Protein AF-A0A0A9WYU2-F1 (afdb_monomer_lite)

Foldseek 3Di:
DQLVVVVVVQVVDPDDDPVPRDDDPQLVQLVVLVVVCVVCVVVVHHDDVCVRQWDQDPVGTDGNRGPDDPDPPCVVLDDAFQDQAACPPPGPCVVSVHAHDLNHDHCNLPHHPRHDDPVVPPDPPDPDPPDDDPPDPPDDDDDDDDDDDDDDDDDDDDDDDDDDDDDDDDDDDD

pLDDT: mean 75.49, std 21.66, range [35.94, 98.38]

Radius of gyration: 30.25 Å; chains: 1; bounding box: 88×59×52 Å

Organism: Lygus hesperus (NCBI:txid30085)

Secondary structure (DSSP, 8-state):
-HHHHHHHHHHTSSS--GGGSPPPHHHHHHHHHHHHHHHHHHTT----TTTTTEEEETTEEEE---SS-SS-HHHHT------SS---TT-HHHHTT----TTSTTTTTTSSTTPPPGGGS-SS-S-----S------------------------------------------

Structure (mmCIF, N/CA/C/O backbone):
data_AF-A0A0A9WYU2-F1
#
_entry.id   AF-A0A0A9WYU2-F1
#
loop_
_atom_site.group_PDB
_atom_site.id
_atom_site.type_symbol
_atom_site.label_atom_id
_atom_site.label_alt_id
_atom_site.label_comp_id
_atom_site.label_asym_id
_atom_site.label_entity_id
_atom_site.label_seq_id
_atom_site.pdbx_PDB_ins_code
_atom_site.Cartn_x
_atom_site.Cartn_y
_atom_site.Cartn_z
_atom_site.occupancy
_atom_site.B_iso_or_equiv
_atom_site.auth_seq_id
_atom_site.auth_comp_id
_atom_site.auth_asym_id
_atom_site.auth_atom_id
_atom_site.pdbx_PDB_model_num
ATOM 1 N N . GLU A 1 1 ? 6.113 -8.757 12.799 1.00 69.00 1 GLU A N 1
ATOM 2 C CA . GLU A 1 1 ? 6.826 -8.368 14.03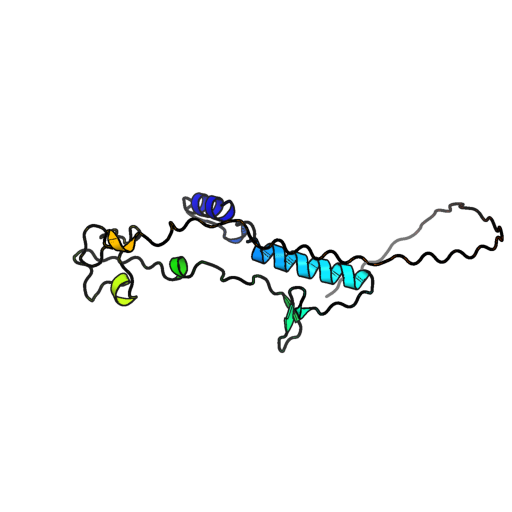4 1.00 69.00 1 GLU A CA 1
ATOM 3 C C . GLU A 1 1 ? 7.190 -6.870 14.142 1.00 69.00 1 GLU A C 1
ATOM 5 O O . GLU A 1 1 ? 6.330 -6.112 14.580 1.00 69.00 1 GLU A O 1
ATOM 10 N N . LEU A 1 2 ? 8.372 -6.373 13.728 1.00 85.50 2 LEU A N 1
ATOM 11 C CA . LEU A 1 2 ? 8.856 -5.016 14.106 1.00 85.50 2 LEU A CA 1
ATOM 12 C C . LEU A 1 2 ? 7.921 -3.841 13.744 1.00 85.50 2 LEU A C 1
ATOM 14 O O . LEU A 1 2 ? 7.616 -3.010 14.600 1.00 85.50 2 LEU A O 1
ATOM 18 N N . ARG A 1 3 ? 7.441 -3.771 12.493 1.00 86.88 3 ARG A N 1
ATOM 19 C CA . ARG A 1 3 ? 6.554 -2.682 12.031 1.00 86.88 3 ARG A CA 1
ATOM 20 C C . ARG A 1 3 ? 5.263 -2.608 12.854 1.00 86.88 3 ARG A C 1
ATOM 22 O O . ARG A 1 3 ? 4.836 -1.516 13.210 1.00 86.88 3 ARG A O 1
ATOM 29 N N . PHE A 1 4 ? 4.677 -3.761 13.189 1.00 84.25 4 PHE A N 1
ATOM 30 C CA . PHE A 1 4 ? 3.472 -3.839 14.018 1.00 84.25 4 PHE A CA 1
ATOM 31 C C . PHE A 1 4 ? 3.749 -3.402 15.460 1.00 84.25 4 PHE A C 1
ATOM 33 O O . PHE A 1 4 ? 2.992 -2.610 16.005 1.00 84.25 4 PHE A O 1
ATOM 40 N N . SER A 1 5 ? 4.872 -3.826 16.047 1.00 85.38 5 SER A N 1
ATOM 41 C CA . SER A 1 5 ? 5.289 -3.366 17.380 1.00 85.38 5 SER A CA 1
ATOM 42 C C . SER A 1 5 ? 5.487 -1.845 17.440 1.00 85.38 5 SER A C 1
ATOM 44 O O . SER A 1 5 ? 5.112 -1.206 18.421 1.00 85.38 5 SER A O 1
ATOM 46 N N . ILE A 1 6 ? 6.096 -1.235 16.418 1.00 86.69 6 ILE A N 1
ATOM 47 C CA . ILE A 1 6 ? 6.246 0.229 16.370 1.00 86.69 6 ILE A CA 1
ATOM 48 C C . ILE A 1 6 ? 4.869 0.882 16.253 1.00 86.69 6 ILE A C 1
ATOM 50 O O . ILE A 1 6 ? 4.568 1.794 17.018 1.00 86.69 6 ILE A O 1
ATOM 54 N N . PHE A 1 7 ? 4.016 0.362 15.369 1.00 84.44 7 PHE A N 1
ATOM 55 C CA . PHE A 1 7 ? 2.652 0.847 15.197 1.00 84.44 7 PHE A CA 1
ATOM 56 C C . PHE A 1 7 ? 1.854 0.828 16.511 1.00 84.44 7 PHE A C 1
ATOM 58 O O . PHE A 1 7 ? 1.341 1.867 16.928 1.00 84.44 7 PHE A O 1
ATOM 65 N N . THR A 1 8 ? 1.810 -0.298 17.228 1.00 83.38 8 THR A N 1
ATOM 66 C CA . THR A 1 8 ? 1.072 -0.404 18.500 1.00 83.38 8 THR A CA 1
ATOM 67 C C . THR A 1 8 ? 1.617 0.534 19.574 1.00 83.38 8 THR A C 1
ATOM 69 O O . THR A 1 8 ? 0.836 1.181 20.270 1.00 83.38 8 THR A O 1
ATOM 72 N N . LYS A 1 9 ? 2.943 0.695 19.668 1.00 83.94 9 LYS A N 1
ATOM 73 C CA . LYS A 1 9 ? 3.570 1.674 20.575 1.00 83.94 9 LYS A CA 1
ATOM 74 C C . LYS A 1 9 ? 3.257 3.120 20.195 1.00 83.94 9 LYS A C 1
ATOM 76 O O . LYS A 1 9 ? 3.243 3.983 21.067 1.00 83.94 9 LYS A O 1
ATOM 81 N N . THR A 1 10 ? 3.040 3.412 18.914 1.00 80.94 10 THR A N 1
ATOM 82 C CA . THR A 1 10 ? 2.667 4.763 18.472 1.00 80.94 10 THR A CA 1
ATOM 83 C C . THR A 1 10 ? 1.186 5.075 18.669 1.00 80.94 10 THR A C 1
ATOM 85 O O . THR A 1 10 ? 0.859 6.239 18.863 1.00 80.94 10 THR A O 1
ATOM 88 N N . LEU A 1 11 ? 0.301 4.070 18.706 1.00 74.50 11 LEU A N 1
ATOM 89 C CA . LEU A 1 11 ? -1.142 4.266 18.918 1.00 74.50 11 LEU A CA 1
ATOM 90 C C . LEU A 1 11 ? -1.505 4.834 20.297 1.00 74.50 11 LEU A C 1
ATOM 92 O O . LEU A 1 11 ? -2.588 5.388 20.461 1.00 74.50 11 LEU A O 1
ATOM 96 N N . THR A 1 12 ? -0.626 4.713 21.292 1.00 75.38 12 THR A N 1
ATOM 97 C CA . THR A 1 12 ? -0.838 5.316 22.618 1.00 75.38 12 THR A CA 1
ATOM 98 C C . THR A 1 12 ? -0.563 6.822 22.635 1.00 75.38 12 THR A C 1
ATOM 100 O O . THR A 1 12 ? -0.841 7.485 23.634 1.00 75.38 12 THR A O 1
ATOM 103 N N . LYS A 1 13 ? -0.024 7.379 21.542 1.00 77.50 13 LYS A N 1
ATOM 104 C CA . LYS A 1 13 ? 0.291 8.803 21.401 1.00 77.50 13 LYS A CA 1
ATOM 105 C C . LYS A 1 13 ? -0.876 9.546 20.748 1.00 77.50 13 LYS A C 1
ATOM 107 O O . LYS A 1 13 ? -1.526 9.037 19.843 1.00 77.50 13 LYS A O 1
ATOM 112 N N . THR A 1 14 ? -1.104 10.786 21.178 1.00 74.12 14 THR A N 1
ATOM 113 C CA . THR A 1 14 ? -2.164 11.667 20.648 1.00 74.12 14 THR A CA 1
ATOM 114 C C . THR A 1 14 ? -1.925 12.101 19.201 1.00 74.12 14 THR A C 1
ATOM 116 O O . THR A 1 14 ? -2.875 12.439 18.500 1.00 74.12 14 THR A O 1
ATOM 119 N N . ALA A 1 15 ? -0.673 12.053 18.743 1.00 76.75 15 ALA A N 1
ATOM 120 C CA . ALA A 1 15 ? -0.279 12.220 17.354 1.00 76.75 15 ALA A CA 1
ATOM 121 C C . ALA A 1 15 ? 0.733 11.126 16.992 1.00 76.75 15 ALA A C 1
ATOM 123 O O . ALA A 1 15 ? 1.716 10.920 17.711 1.00 76.75 15 ALA A O 1
ATOM 124 N N . PHE A 1 16 ? 0.496 10.428 15.882 1.00 78.44 16 PHE A N 1
ATOM 125 C CA . PHE A 1 16 ? 1.450 9.480 15.318 1.00 78.44 16 PHE A CA 1
ATOM 126 C C . PHE A 1 16 ? 1.705 9.814 13.852 1.00 78.44 16 PHE A C 1
ATOM 128 O O . PHE A 1 16 ? 0.782 10.113 13.097 1.00 78.44 16 PHE A O 1
ATOM 135 N N . ASP A 1 17 ? 2.976 9.767 13.467 1.00 82.69 17 ASP A N 1
ATOM 136 C CA . ASP A 1 17 ? 3.411 9.948 12.091 1.00 82.69 17 ASP A CA 1
ATOM 137 C C . ASP A 1 17 ? 3.574 8.577 11.429 1.00 82.69 17 ASP A C 1
ATOM 139 O O . ASP A 1 17 ? 4.359 7.736 11.875 1.00 82.69 17 ASP A O 1
ATOM 143 N N . LEU A 1 18 ? 2.818 8.346 10.357 1.00 81.25 18 LEU A N 1
ATOM 144 C CA . LEU A 1 18 ? 2.888 7.115 9.574 1.00 81.25 18 LEU A CA 1
ATOM 145 C C . LEU A 1 18 ? 4.214 6.968 8.820 1.00 81.25 18 LEU A C 1
ATOM 147 O O . LEU A 1 18 ? 4.598 5.839 8.502 1.00 81.25 18 LEU A O 1
ATOM 151 N N . THR A 1 19 ? 4.919 8.069 8.543 1.00 84.62 19 THR A N 1
ATOM 152 C CA . THR A 1 19 ? 6.206 8.042 7.834 1.00 84.62 19 THR A CA 1
ATOM 153 C C . THR A 1 19 ? 7.328 7.450 8.688 1.00 84.62 19 THR A C 1
ATOM 155 O O . THR A 1 19 ? 8.278 6.890 8.148 1.00 84.62 19 THR A O 1
ATOM 158 N N . ALA A 1 20 ? 7.175 7.464 10.016 1.00 85.94 20 ALA A N 1
ATOM 159 C CA . ALA A 1 20 ? 8.115 6.856 10.955 1.00 85.94 20 ALA A CA 1
ATOM 160 C C . ALA A 1 20 ? 8.041 5.316 10.990 1.00 85.94 20 ALA A C 1
ATOM 162 O O . ALA A 1 20 ? 8.853 4.668 11.656 1.00 85.94 20 ALA A O 1
ATOM 163 N N . LEU A 1 21 ? 7.066 4.702 10.307 1.00 87.44 21 LEU A N 1
ATOM 164 C CA . LEU A 1 21 ? 6.972 3.248 10.229 1.00 87.44 21 LEU A CA 1
ATOM 165 C C . LEU A 1 21 ? 8.040 2.696 9.273 1.00 87.44 21 LEU A C 1
ATOM 167 O O . LEU A 1 21 ? 8.095 3.120 8.117 1.00 87.44 21 LEU A O 1
ATOM 171 N N . PRO A 1 22 ? 8.822 1.679 9.684 1.00 89.88 22 PRO A N 1
ATOM 172 C CA . PRO A 1 22 ? 9.821 1.080 8.804 1.00 89.88 22 PRO A CA 1
ATOM 173 C C . PRO A 1 22 ? 9.137 0.460 7.583 1.00 89.88 22 PRO A C 1
ATOM 175 O O . PRO A 1 22 ? 8.043 -0.093 7.744 1.00 89.88 22 PRO A O 1
ATOM 178 N N . PRO A 1 23 ? 9.739 0.500 6.381 1.00 90.19 23 PRO A N 1
ATOM 179 C CA . PRO A 1 23 ? 9.130 -0.047 5.172 1.00 90.19 23 PRO A CA 1
ATOM 180 C C . PRO A 1 23 ? 8.753 -1.521 5.352 1.00 90.19 23 PRO A C 1
ATOM 182 O O . PRO A 1 23 ? 9.374 -2.267 6.112 1.00 90.19 23 PRO A O 1
ATOM 185 N N . THR A 1 24 ? 7.703 -1.957 4.658 1.00 90.44 24 THR A N 1
ATOM 186 C CA . THR A 1 24 ? 7.368 -3.382 4.616 1.00 90.44 24 THR A CA 1
ATOM 187 C C . THR A 1 24 ? 8.447 -4.143 3.845 1.00 90.44 24 THR A C 1
ATOM 189 O O . THR A 1 24 ? 9.111 -3.582 2.975 1.00 90.44 24 THR A O 1
ATOM 192 N N . SER A 1 25 ? 8.594 -5.443 4.117 1.00 91.56 25 SER A N 1
ATOM 193 C CA . SER A 1 25 ? 9.528 -6.303 3.373 1.00 91.56 25 SER A CA 1
ATOM 194 C C . SER A 1 25 ? 9.285 -6.239 1.856 1.00 91.56 25 SER A C 1
ATOM 196 O O . SER A 1 25 ? 10.230 -6.147 1.077 1.00 91.56 25 SER A O 1
ATOM 198 N N . THR A 1 26 ? 8.021 -6.176 1.421 1.00 93.75 26 THR A N 1
ATOM 199 C CA . THR A 1 26 ? 7.673 -6.039 -0.001 1.00 93.75 26 THR A CA 1
ATOM 200 C C . THR A 1 26 ? 8.066 -4.687 -0.583 1.00 93.75 26 THR A C 1
ATOM 202 O O . THR A 1 26 ? 8.551 -4.641 -1.711 1.00 93.75 26 THR A O 1
ATOM 205 N N . ALA A 1 27 ? 7.900 -3.595 0.168 1.00 94.12 27 ALA A N 1
ATOM 206 C CA . ALA A 1 27 ? 8.335 -2.273 -0.273 1.00 94.12 27 ALA A CA 1
ATOM 207 C C . ALA A 1 27 ? 9.865 -2.186 -0.374 1.00 94.12 27 ALA A C 1
ATOM 209 O O . ALA A 1 27 ? 10.390 -1.673 -1.361 1.00 94.12 27 ALA A O 1
ATOM 210 N N . ALA A 1 28 ? 10.579 -2.754 0.603 1.00 94.88 28 ALA A N 1
ATOM 211 C CA . ALA A 1 28 ? 12.036 -2.854 0.575 1.00 94.88 28 ALA A CA 1
ATOM 212 C C . ALA A 1 28 ? 12.524 -3.678 -0.629 1.00 94.88 28 ALA A C 1
ATOM 214 O O . ALA A 1 28 ? 13.389 -3.218 -1.368 1.00 94.88 28 ALA A O 1
ATOM 215 N N . LYS A 1 29 ? 11.905 -4.836 -0.905 1.00 96.19 29 LYS A N 1
ATOM 216 C CA . LYS A 1 29 ? 12.225 -5.670 -2.080 1.00 96.19 29 LYS A CA 1
ATOM 217 C C . LYS A 1 29 ? 12.083 -4.895 -3.392 1.00 96.19 29 LYS A C 1
ATOM 219 O O . LYS A 1 29 ? 12.982 -4.921 -4.224 1.00 96.19 29 LYS A O 1
ATOM 224 N N . GLN A 1 30 ? 10.983 -4.162 -3.558 1.00 97.88 30 GLN A N 1
ATOM 225 C CA . GLN A 1 30 ? 10.769 -3.341 -4.751 1.00 97.88 30 GLN A CA 1
ATOM 226 C C . GLN A 1 30 ? 11.777 -2.191 -4.869 1.00 97.88 30 GLN A C 1
ATOM 228 O O . GLN A 1 30 ? 12.214 -1.862 -5.970 1.00 97.88 30 GLN A O 1
ATOM 233 N N . HIS A 1 31 ? 12.168 -1.583 -3.746 1.00 97.44 31 HIS A N 1
ATOM 234 C CA . HIS A 1 31 ? 13.238 -0.589 -3.735 1.00 97.44 31 HIS A CA 1
ATOM 235 C C . HIS A 1 31 ? 14.568 -1.194 -4.200 1.00 97.44 31 HIS A C 1
ATOM 237 O O . HIS A 1 31 ? 15.198 -0.628 -5.091 1.00 97.44 31 HIS A O 1
ATOM 243 N N . PHE A 1 32 ? 14.950 -2.364 -3.682 1.00 98.19 32 PHE A N 1
ATOM 244 C CA . PHE A 1 32 ? 16.176 -3.045 -4.097 1.00 98.19 32 PHE A CA 1
ATOM 245 C C . PHE A 1 32 ? 16.177 -3.424 -5.576 1.00 98.19 32 PHE A C 1
ATOM 247 O O . PHE A 1 32 ? 17.197 -3.244 -6.230 1.00 98.19 32 PHE A O 1
ATOM 254 N N . PHE A 1 33 ? 15.043 -3.856 -6.135 1.00 98.19 33 PHE A N 1
ATOM 255 C CA . PHE A 1 33 ? 14.942 -4.106 -7.574 1.00 98.19 33 PHE A CA 1
ATOM 256 C C . PHE A 1 33 ? 15.241 -2.866 -8.414 1.00 98.19 33 PHE A C 1
ATOM 258 O O . PHE A 1 33 ? 16.022 -2.951 -9.358 1.00 98.19 33 PHE A O 1
ATOM 265 N N . ARG A 1 34 ? 14.695 -1.705 -8.040 1.00 97.75 34 ARG A N 1
ATOM 266 C CA . ARG A 1 34 ? 14.974 -0.460 -8.768 1.00 97.75 34 ARG A CA 1
ATOM 267 C C . ARG A 1 34 ? 16.418 0.001 -8.608 1.00 97.75 34 ARG A C 1
ATOM 269 O O . ARG A 1 34 ? 17.002 0.483 -9.571 1.00 97.75 34 ARG A O 1
ATOM 276 N N . VAL A 1 35 ? 16.994 -0.147 -7.413 1.00 98.06 35 VAL A N 1
ATOM 277 C CA . VAL A 1 35 ? 18.413 0.165 -7.176 1.00 98.06 35 VAL A CA 1
ATOM 278 C C . VAL A 1 35 ? 19.297 -0.743 -8.027 1.00 98.06 35 VAL A C 1
ATOM 280 O O . VAL A 1 35 ? 20.191 -0.251 -8.705 1.00 98.06 35 VAL A O 1
ATOM 283 N N . TYR A 1 36 ? 19.014 -2.045 -8.054 1.00 98.12 36 TYR A N 1
ATOM 284 C CA . TYR A 1 36 ? 19.757 -2.998 -8.872 1.00 98.12 36 TYR A CA 1
ATOM 285 C C . TYR A 1 36 ? 19.645 -2.674 -10.365 1.00 98.12 36 TYR A C 1
ATOM 287 O O . TYR A 1 36 ? 20.666 -2.583 -11.037 1.00 98.12 36 TYR A O 1
ATOM 295 N N . HIS A 1 37 ? 18.435 -2.409 -10.866 1.00 97.62 37 HIS A N 1
ATOM 296 C CA . HIS A 1 37 ? 18.208 -1.971 -12.249 1.00 97.62 37 HIS A CA 1
ATOM 297 C C . HIS A 1 37 ? 19.041 -0.740 -12.612 1.00 97.62 37 HIS A C 1
ATOM 299 O O . HIS A 1 37 ? 19.717 -0.732 -13.638 1.00 97.62 37 HIS A O 1
ATOM 305 N N . GLN A 1 38 ? 19.057 0.263 -11.731 1.00 97.81 38 GLN A N 1
ATOM 306 C CA . GLN A 1 38 ? 19.832 1.485 -11.926 1.00 97.81 38 GLN A CA 1
ATOM 307 C C . GLN A 1 38 ? 21.341 1.220 -11.966 1.00 97.81 38 GLN A C 1
ATOM 309 O O . GLN A 1 38 ? 22.042 1.791 -12.800 1.00 97.81 38 GLN A O 1
ATOM 314 N N . VAL A 1 39 ? 21.837 0.358 -11.077 1.00 98.38 39 VAL A N 1
ATOM 315 C CA . VAL A 1 39 ? 23.251 -0.029 -11.035 1.00 98.38 39 VAL A CA 1
ATOM 316 C C . VAL A 1 39 ? 23.636 -0.790 -12.304 1.00 98.38 39 VAL A C 1
ATOM 318 O O . VAL A 1 39 ? 24.657 -0.484 -12.907 1.00 98.38 39 VAL A O 1
ATOM 321 N N . GLN A 1 40 ? 22.808 -1.728 -12.761 1.00 98.19 40 GLN A N 1
ATOM 322 C CA . GLN A 1 40 ? 23.056 -2.497 -13.986 1.00 98.19 40 GLN A CA 1
ATOM 323 C C . GLN A 1 40 ? 23.086 -1.608 -15.233 1.00 98.19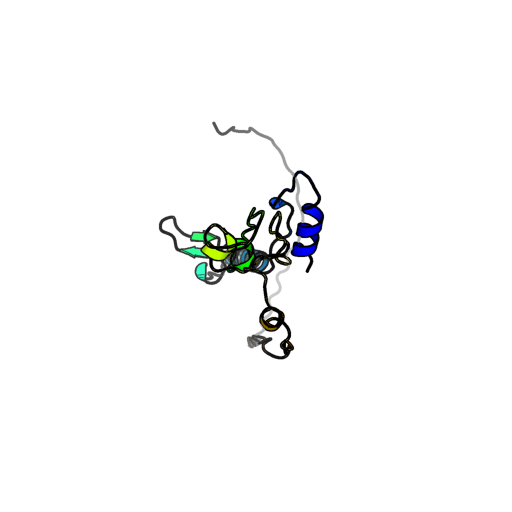 40 GLN A C 1
ATOM 325 O O . GLN A 1 40 ? 23.956 -1.783 -16.086 1.00 98.19 40 GLN A O 1
ATOM 330 N N . ALA A 1 41 ? 22.228 -0.586 -15.287 1.00 96.69 41 ALA A N 1
ATOM 331 C CA . ALA A 1 41 ? 22.273 0.418 -16.344 1.00 96.69 41 ALA A CA 1
ATOM 332 C C . ALA A 1 41 ? 23.608 1.189 -16.367 1.00 96.69 41 ALA A C 1
ATOM 334 O O . ALA A 1 41 ? 24.121 1.482 -17.444 1.00 96.69 41 ALA A O 1
ATOM 335 N N . TRP A 1 42 ? 24.215 1.475 -15.206 1.00 97.81 42 TRP A N 1
ATOM 336 C CA . TRP A 1 42 ? 25.549 2.096 -15.145 1.00 97.81 42 TRP A CA 1
ATOM 337 C C . TRP A 1 42 ? 26.665 1.179 -15.648 1.00 97.81 42 TRP A C 1
ATOM 339 O O . TRP A 1 42 ? 27.651 1.672 -16.188 1.00 97.81 42 TRP A O 1
ATOM 349 N N . TYR A 1 43 ? 26.496 -0.137 -15.529 1.00 97.69 43 TYR A N 1
ATOM 350 C CA . TYR A 1 43 ? 27.400 -1.129 -16.117 1.00 97.69 43 TYR A CA 1
ATOM 351 C C . TYR A 1 43 ? 27.139 -1.387 -17.611 1.00 97.69 43 TYR A C 1
ATOM 353 O O . TYR A 1 43 ? 27.820 -2.214 -18.211 1.00 97.69 43 TYR A O 1
ATOM 361 N N . GLY A 1 44 ? 26.164 -0.706 -18.223 1.00 97.06 44 GLY A N 1
ATOM 362 C CA . GLY A 1 44 ? 25.792 -0.913 -19.625 1.00 97.06 44 GLY A CA 1
ATOM 363 C C . GLY A 1 44 ? 24.971 -2.182 -19.874 1.00 97.06 44 GLY A C 1
ATOM 364 O O . GLY A 1 44 ? 24.767 -2.553 -21.027 1.00 97.06 44 GLY A O 1
ATOM 365 N N . SER A 1 45 ? 24.484 -2.844 -18.820 1.00 97.19 45 SER A N 1
ATOM 366 C CA . SER A 1 45 ? 23.583 -3.989 -18.944 1.00 97.19 45 SER A CA 1
ATOM 367 C C . SER A 1 45 ? 22.137 -3.510 -19.034 1.00 97.19 45 SER A C 1
ATOM 369 O O . SER A 1 45 ? 21.586 -2.959 -18.077 1.00 97.19 45 SER A O 1
ATOM 371 N N . GLU A 1 46 ? 21.494 -3.756 -20.173 1.00 95.06 46 GLU A N 1
ATOM 372 C CA . GLU A 1 46 ? 20.096 -3.394 -20.385 1.00 95.06 46 GLU A CA 1
ATOM 373 C C . GLU A 1 46 ? 19.167 -4.482 -19.832 1.00 95.06 46 GLU A C 1
ATOM 375 O O . GLU A 1 46 ? 19.056 -5.583 -20.367 1.00 95.06 46 GLU A O 1
ATOM 380 N N . LEU A 1 47 ? 18.504 -4.168 -18.720 1.00 96.75 47 LEU A N 1
ATOM 381 C CA . LEU A 1 47 ? 17.512 -5.033 -18.088 1.00 96.75 47 LEU A CA 1
ATOM 382 C C . LEU A 1 47 ? 16.103 -4.466 -18.283 1.00 96.75 47 LEU A C 1
ATOM 384 O O . LEU A 1 47 ? 15.908 -3.252 -18.188 1.00 96.75 47 LEU A O 1
ATOM 388 N N . ASP A 1 48 ? 15.105 -5.338 -18.475 1.00 96.75 48 ASP A N 1
ATOM 389 C CA . ASP A 1 48 ? 13.706 -4.913 -18.614 1.00 96.75 48 ASP A CA 1
ATOM 390 C C . ASP A 1 48 ? 13.211 -4.234 -17.323 1.00 96.75 48 ASP A C 1
ATOM 392 O O . ASP A 1 48 ? 13.066 -4.892 -16.292 1.00 96.75 48 ASP A O 1
ATOM 396 N N . PRO A 1 49 ? 12.888 -2.930 -17.331 1.00 96.31 49 PRO A N 1
ATOM 397 C CA . PRO A 1 49 ? 12.446 -2.235 -16.126 1.00 96.31 49 PRO A CA 1
ATOM 398 C C . PRO A 1 49 ? 11.200 -2.868 -15.479 1.00 96.31 49 PRO A C 1
ATOM 400 O O . PRO A 1 49 ? 11.020 -2.757 -14.264 1.00 96.31 49 PRO A O 1
ATOM 403 N N . ILE A 1 50 ? 10.349 -3.564 -16.241 1.00 97.12 50 ILE A N 1
ATOM 404 C CA . ILE A 1 50 ? 9.115 -4.166 -15.711 1.00 97.12 50 ILE A CA 1
ATOM 405 C C . ILE A 1 50 ? 9.389 -5.333 -14.767 1.00 97.12 50 ILE A C 1
ATOM 407 O O . ILE A 1 50 ? 8.685 -5.488 -13.765 1.00 97.12 50 ILE A O 1
ATOM 411 N N . THR A 1 51 ? 10.451 -6.099 -15.009 1.00 96.19 51 THR A N 1
ATOM 412 C CA . THR A 1 51 ? 10.878 -7.156 -14.083 1.00 96.19 51 THR A CA 1
ATOM 413 C C . THR A 1 51 ? 11.572 -6.590 -12.844 1.00 96.19 51 THR A C 1
ATOM 415 O O . THR A 1 51 ? 11.637 -7.262 -11.817 1.00 96.19 51 THR A O 1
ATOM 418 N N . TRP A 1 52 ? 12.037 -5.336 -12.899 1.00 97.31 52 TRP A N 1
ATOM 419 C CA . TRP A 1 52 ? 12.857 -4.712 -11.858 1.00 97.31 52 TRP A CA 1
ATOM 420 C C . TRP A 1 52 ? 12.186 -3.533 -11.140 1.00 97.31 52 TRP A C 1
ATOM 422 O O . TRP A 1 52 ? 12.805 -2.522 -10.810 1.00 97.31 52 TRP A O 1
ATOM 432 N N . GLY A 1 53 ? 10.903 -3.694 -10.823 1.00 96.94 53 GLY A N 1
ATOM 433 C CA . GLY A 1 53 ? 10.192 -2.808 -9.898 1.00 96.94 53 GLY A CA 1
ATOM 434 C C . GLY A 1 53 ? 9.668 -1.512 -10.511 1.00 96.94 53 GLY A C 1
ATOM 435 O O . GLY A 1 53 ? 9.367 -0.558 -9.779 1.00 96.94 53 GLY A O 1
ATOM 436 N N . TRP A 1 54 ? 9.504 -1.493 -11.832 1.00 97.81 54 TRP A N 1
ATOM 437 C CA . TRP A 1 54 ? 8.775 -0.465 -12.565 1.00 97.81 54 TRP A CA 1
ATOM 438 C C . TRP A 1 54 ? 7.495 -1.034 -13.182 1.00 97.81 54 TRP A C 1
ATOM 440 O O . TRP A 1 54 ? 7.373 -2.230 -13.426 1.00 97.81 54 TRP A O 1
ATOM 450 N N . ARG A 1 55 ? 6.514 -0.170 -13.447 1.00 96.94 55 ARG A N 1
ATOM 451 C CA . ARG A 1 55 ? 5.304 -0.509 -14.209 1.00 96.94 55 ARG A CA 1
ATOM 452 C C . ARG A 1 55 ? 5.110 0.463 -15.364 1.00 96.94 55 ARG A C 1
ATOM 454 O O . ARG A 1 55 ? 5.429 1.645 -15.235 1.00 96.94 55 ARG A O 1
ATOM 461 N N . ARG A 1 56 ? 4.532 -0.013 -16.469 1.00 96.62 56 ARG A N 1
ATOM 462 C CA . ARG A 1 56 ? 4.130 0.841 -17.598 1.00 96.62 56 ARG A CA 1
ATOM 463 C C . ARG A 1 56 ? 2.898 1.665 -17.236 1.00 96.62 56 ARG A C 1
ATOM 465 O O . ARG A 1 56 ? 1.954 1.165 -16.629 1.00 96.62 56 ARG A O 1
ATOM 472 N N . SER A 1 57 ? 2.914 2.924 -17.646 1.00 95.81 57 SER A N 1
ATOM 473 C CA . SER A 1 57 ? 1.784 3.847 -17.599 1.00 95.81 57 SER A CA 1
ATOM 474 C C . SER A 1 57 ? 1.788 4.722 -18.855 1.00 95.81 57 SER A C 1
ATOM 476 O O . SER A 1 57 ? 2.791 4.781 -19.565 1.00 95.81 57 SER A O 1
ATOM 478 N N . ALA A 1 58 ? 0.698 5.448 -19.109 1.00 96.06 58 ALA A N 1
ATOM 479 C CA . ALA A 1 58 ? 0.639 6.419 -20.206 1.00 96.06 58 ALA A CA 1
ATOM 480 C C . ALA A 1 58 ? 1.684 7.548 -20.077 1.00 96.06 58 ALA A C 1
ATOM 482 O O . ALA A 1 58 ? 2.033 8.181 -21.065 1.00 96.06 58 ALA A O 1
ATOM 483 N N . GLN A 1 59 ? 2.195 7.786 -18.866 1.00 94.75 59 GLN A N 1
ATOM 484 C CA . GLN A 1 59 ? 3.197 8.809 -18.549 1.00 94.75 59 GLN A CA 1
ATOM 485 C C . GLN A 1 59 ? 4.630 8.246 -18.557 1.00 94.75 59 GLN A C 1
ATOM 487 O O . GLN A 1 59 ? 5.561 8.929 -18.142 1.00 94.75 59 GLN A O 1
ATOM 492 N N . GLY A 1 60 ? 4.813 6.992 -18.989 1.00 94.75 60 GLY A N 1
ATOM 493 C CA . GLY A 1 60 ? 6.090 6.283 -18.952 1.00 94.75 60 GLY A CA 1
ATOM 494 C C . GLY A 1 60 ? 6.182 5.281 -17.800 1.00 94.75 60 GLY A C 1
ATOM 495 O O . GLY A 1 60 ? 5.180 4.687 -17.385 1.00 94.75 60 GLY A O 1
ATOM 496 N N . LEU A 1 61 ? 7.400 5.057 -17.304 1.00 95.69 61 LEU A N 1
ATOM 497 C CA . LEU A 1 61 ? 7.672 4.104 -16.229 1.00 95.69 61 LEU A CA 1
ATOM 498 C C . LEU A 1 61 ? 7.385 4.731 -14.864 1.00 95.69 61 LEU A C 1
ATOM 500 O O . LEU A 1 61 ? 7.963 5.753 -14.502 1.00 95.69 61 LEU A O 1
ATOM 504 N N . LEU A 1 62 ? 6.514 4.090 -14.086 1.00 97.31 62 LEU A N 1
ATOM 505 C CA . LEU A 1 62 ? 6.240 4.471 -12.703 1.00 97.31 62 LEU A CA 1
ATOM 506 C C . LEU A 1 62 ? 6.833 3.444 -11.739 1.00 97.31 62 LEU A C 1
ATOM 508 O O . LEU A 1 62 ? 6.740 2.241 -11.996 1.00 97.31 62 LEU A O 1
ATOM 512 N N . PRO A 1 63 ? 7.391 3.877 -10.600 1.00 97.00 63 PRO A N 1
ATOM 513 C CA . PRO A 1 63 ? 7.923 2.954 -9.615 1.00 97.00 63 PRO A CA 1
ATOM 514 C C . PRO A 1 63 ? 6.798 2.128 -8.981 1.00 97.00 63 PRO A C 1
ATOM 516 O O . PRO A 1 63 ? 5.739 2.641 -8.591 1.00 97.00 63 PRO A O 1
ATOM 519 N N . VAL A 1 64 ? 7.042 0.830 -8.833 1.00 96.81 64 VAL A N 1
ATOM 520 C CA . VAL A 1 64 ? 6.219 -0.061 -8.012 1.00 96.81 64 VAL A CA 1
ATOM 521 C C . VAL A 1 64 ? 6.686 0.087 -6.568 1.00 96.81 64 VAL A C 1
ATOM 523 O O . VAL A 1 64 ? 7.776 -0.330 -6.204 1.00 96.81 64 VAL A O 1
ATOM 526 N N . THR A 1 65 ? 5.899 0.735 -5.716 1.00 94.75 65 THR A N 1
ATOM 527 C CA . THR A 1 65 ? 6.313 1.019 -4.330 1.00 94.75 65 THR A CA 1
ATOM 528 C C . THR A 1 65 ? 6.063 -0.151 -3.381 1.00 94.75 65 THR A C 1
ATOM 530 O O . THR A 1 65 ? 6.802 -0.321 -2.419 1.00 94.75 65 THR A O 1
ATOM 533 N N . THR A 1 66 ? 5.052 -0.975 -3.653 1.00 94.25 66 THR A N 1
ATOM 534 C CA . THR A 1 66 ? 4.719 -2.208 -2.926 1.00 94.25 66 THR A CA 1
ATOM 535 C C . THR A 1 66 ? 3.889 -3.114 -3.837 1.00 94.25 66 THR A C 1
ATOM 537 O O . THR A 1 66 ? 3.208 -2.627 -4.735 1.00 94.25 66 THR A O 1
ATOM 540 N N . THR A 1 67 ? 3.944 -4.427 -3.612 1.00 94.06 67 THR A N 1
ATOM 541 C CA . THR A 1 67 ? 3.112 -5.431 -4.304 1.00 94.06 67 THR A CA 1
ATOM 542 C C . THR A 1 67 ? 1.944 -5.935 -3.461 1.00 94.06 67 THR A C 1
ATOM 544 O O . THR A 1 67 ? 1.079 -6.636 -3.970 1.00 94.06 67 THR A O 1
ATOM 547 N N . LYS A 1 68 ? 1.932 -5.604 -2.168 1.00 90.38 68 LYS A N 1
ATOM 548 C CA . LYS A 1 68 ? 0.846 -5.926 -1.240 1.00 90.38 68 LYS A CA 1
ATOM 549 C C . LYS A 1 68 ? 0.074 -4.667 -0.895 1.00 90.38 68 LYS A C 1
ATOM 551 O O . LYS A 1 68 ? 0.652 -3.574 -0.899 1.00 90.38 68 LYS A O 1
ATOM 556 N N . ASP A 1 69 ? -1.186 -4.863 -0.529 1.00 86.06 69 ASP A N 1
ATOM 557 C CA . ASP A 1 69 ? -2.047 -3.790 -0.057 1.00 86.06 69 ASP A CA 1
ATOM 558 C C . ASP A 1 69 ? -1.426 -3.055 1.144 1.00 86.06 69 ASP A C 1
ATOM 560 O O . ASP A 1 69 ? -0.740 -3.672 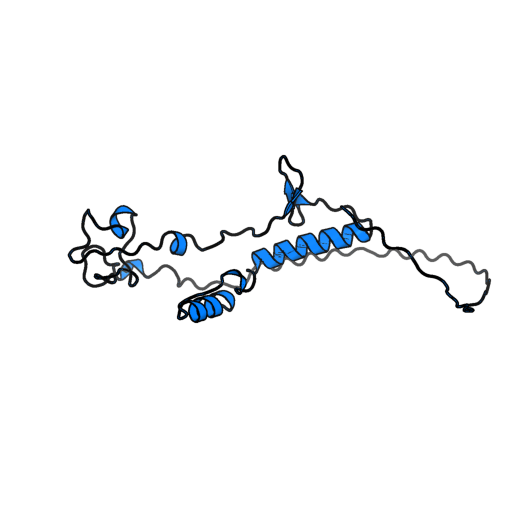1.969 1.00 86.06 69 ASP A O 1
ATOM 564 N N . PRO A 1 70 ? -1.660 -1.735 1.279 1.00 79.88 70 PRO A N 1
ATOM 565 C CA . PRO A 1 70 ? -1.098 -0.930 2.365 1.00 79.88 70 PRO A CA 1
ATOM 566 C C . PRO A 1 70 ? -1.454 -1.421 3.776 1.00 79.88 70 PRO A C 1
ATOM 568 O O . PRO A 1 70 ? -0.712 -1.156 4.725 1.00 79.88 70 PRO A O 1
ATOM 571 N N . ALA A 1 71 ? -2.580 -2.121 3.920 1.00 79.81 71 ALA A N 1
ATOM 572 C CA . ALA A 1 71 ? -3.039 -2.722 5.163 1.00 79.81 71 ALA A CA 1
ATOM 573 C C . ALA A 1 71 ? -3.801 -4.029 4.874 1.00 79.81 71 ALA A C 1
ATOM 575 O O . ALA A 1 71 ? -4.402 -4.147 3.805 1.00 79.81 71 ALA A O 1
ATOM 576 N N . PRO A 1 72 ? -3.820 -4.990 5.818 1.00 79.56 72 PRO A N 1
ATOM 577 C CA . PRO A 1 72 ? -4.653 -6.182 5.703 1.00 79.56 72 PRO A CA 1
ATOM 578 C C . PRO A 1 72 ? -6.130 -5.820 5.526 1.00 79.56 72 PRO A C 1
ATOM 580 O O . PRO A 1 72 ? -6.629 -4.865 6.136 1.00 79.56 72 PRO A O 1
ATOM 583 N N . SER A 1 73 ? -6.838 -6.601 4.713 1.00 74.88 73 SER A N 1
ATOM 584 C CA . SER A 1 73 ? -8.241 -6.347 4.373 1.00 74.88 73 SER A CA 1
ATOM 585 C C . SER A 1 73 ? -9.154 -6.337 5.607 1.00 74.88 73 SER A C 1
ATOM 587 O O . SER A 1 73 ? -10.186 -5.672 5.623 1.00 74.88 73 SER A O 1
ATOM 589 N N . GLU A 1 74 ? -8.768 -7.053 6.657 1.00 72.31 74 GLU A N 1
ATOM 590 C CA . GLU A 1 74 ? -9.454 -7.174 7.941 1.00 72.31 74 GLU A CA 1
ATOM 591 C C . GLU A 1 74 ? -9.382 -5.857 8.717 1.00 72.31 74 GLU A C 1
ATOM 593 O O . GLU A 1 74 ? -10.376 -5.418 9.291 1.00 72.31 74 GLU A O 1
ATOM 598 N N . VAL A 1 75 ? -8.221 -5.192 8.680 1.00 73.94 75 VAL A N 1
ATOM 599 C CA . VAL A 1 75 ? -8.002 -3.887 9.319 1.00 73.94 75 VAL A CA 1
ATOM 600 C C . VAL A 1 75 ? -8.751 -2.798 8.559 1.00 73.94 75 VAL A C 1
ATOM 602 O O . VAL A 1 75 ? -9.391 -1.953 9.178 1.00 73.94 75 VAL A O 1
ATOM 605 N N . LEU A 1 76 ? -8.740 -2.844 7.223 1.00 70.38 76 LEU A N 1
ATOM 606 C CA . LEU A 1 76 ? -9.515 -1.911 6.395 1.00 70.38 76 LEU A CA 1
ATOM 607 C C . LEU A 1 76 ? -11.028 -2.073 6.600 1.00 70.38 76 LEU A C 1
ATOM 609 O O . LEU A 1 76 ? -11.777 -1.102 6.500 1.00 70.38 76 LEU A O 1
ATOM 613 N N . ARG A 1 77 ? -11.475 -3.291 6.922 1.00 70.06 77 ARG A N 1
ATOM 614 C CA . ARG A 1 77 ? -12.869 -3.607 7.250 1.00 70.06 77 ARG A CA 1
ATOM 615 C C . ARG A 1 77 ? -13.203 -3.412 8.732 1.00 70.06 77 ARG A C 1
ATOM 617 O O . ARG A 1 77 ? -14.361 -3.583 9.099 1.00 70.06 77 ARG A O 1
ATOM 624 N N . ALA A 1 78 ? -12.253 -3.044 9.593 1.00 74.69 78 ALA A N 1
ATOM 625 C CA . ALA A 1 78 ? -12.495 -2.914 11.027 1.00 74.69 78 ALA A CA 1
ATOM 626 C C . ALA A 1 78 ? -13.460 -1.750 11.326 1.00 74.69 78 ALA A C 1
ATOM 628 O O . ALA A 1 78 ? -13.089 -0.578 11.338 1.00 74.69 78 ALA A O 1
ATOM 629 N N . ILE A 1 79 ? -14.726 -2.084 11.586 1.00 81.31 79 ILE A N 1
ATOM 630 C CA . ILE A 1 79 ? -15.796 -1.129 11.883 1.00 81.31 79 ILE A CA 1
ATOM 631 C C . ILE A 1 79 ? -16.208 -1.280 13.345 1.00 81.31 79 ILE A C 1
ATOM 633 O O . ILE A 1 79 ? -16.635 -2.350 13.777 1.00 81.31 79 ILE A O 1
ATOM 637 N N . ALA A 1 80 ? -16.158 -0.180 14.094 1.00 90.31 80 ALA A N 1
ATOM 638 C CA . ALA A 1 80 ? -16.693 -0.104 15.448 1.00 90.31 80 ALA A CA 1
ATOM 639 C C . ALA A 1 80 ? -18.124 0.451 15.431 1.00 90.31 80 ALA A C 1
ATOM 641 O O . ALA A 1 80 ? -18.376 1.558 14.945 1.00 90.31 80 ALA A O 1
ATOM 642 N N . CYS A 1 81 ? -19.082 -0.284 15.997 1.00 92.06 81 CYS A N 1
ATOM 643 C CA . CYS A 1 81 ? -20.409 0.273 16.246 1.00 92.06 81 CYS A CA 1
ATOM 644 C C . CYS A 1 81 ? -20.445 1.071 17.555 1.00 92.06 81 CYS A C 1
ATOM 646 O O . CYS A 1 81 ? -19.686 0.824 18.492 1.00 92.06 81 CYS A O 1
ATOM 648 N N . LYS A 1 82 ? -21.391 2.012 17.632 1.00 92.88 82 LYS A N 1
ATOM 649 C CA . LYS A 1 82 ? -21.710 2.785 18.845 1.00 92.88 82 LYS A CA 1
ATOM 650 C C . LYS A 1 82 ? -23.024 2.326 19.486 1.00 92.88 82 LYS A C 1
ATOM 652 O O . LYS A 1 82 ? -23.660 3.071 20.224 1.00 92.88 82 LYS A O 1
ATOM 657 N N . CYS A 1 83 ? -23.481 1.115 19.166 1.00 92.56 83 CYS A N 1
ATOM 658 C CA . CYS A 1 83 ? -24.766 0.599 19.626 1.00 92.56 83 CYS A CA 1
ATOM 659 C C . CYS A 1 83 ? -24.794 0.481 21.148 1.00 92.56 83 CYS A C 1
ATOM 661 O O . CYS A 1 83 ? -24.014 -0.276 21.709 1.00 92.56 83 CYS A O 1
ATOM 663 N N . VAL A 1 84 ? -25.714 1.192 21.798 1.00 89.06 84 VAL A N 1
ATOM 664 C CA . VAL A 1 84 ? -25.887 1.131 23.258 1.00 89.06 84 VAL A CA 1
ATOM 665 C C . VAL A 1 84 ? -26.561 -0.177 23.674 1.00 89.06 84 VAL A C 1
ATOM 667 O O . VAL A 1 84 ? -26.175 -0.775 24.669 1.00 89.06 84 VAL A O 1
ATOM 670 N N . GLN A 1 85 ? -27.533 -0.661 22.891 1.00 84.75 85 GLN A N 1
ATOM 671 C CA . GLN A 1 85 ? -28.227 -1.917 23.173 1.00 84.75 85 GLN A CA 1
ATOM 672 C C . GLN A 1 85 ? -28.472 -2.747 21.908 1.00 84.75 85 GLN A C 1
ATOM 674 O O . GLN A 1 85 ? -28.864 -2.242 20.853 1.00 84.75 85 GLN A O 1
ATOM 679 N N . GLY A 1 86 ? -28.254 -4.056 22.030 1.00 84.81 86 GLY A N 1
ATOM 680 C CA . GLY A 1 86 ? -28.837 -5.075 21.160 1.00 84.81 86 GLY A CA 1
ATOM 681 C C . GLY A 1 86 ? -28.246 -5.275 19.761 1.00 84.81 86 GLY A C 1
ATOM 682 O O . GLY A 1 86 ? -28.652 -6.245 19.139 1.00 84.81 86 GLY A O 1
ATOM 683 N N . CYS A 1 87 ? -27.328 -4.442 19.252 1.00 93.25 87 CYS A N 1
ATOM 684 C CA . CYS A 1 87 ? -26.661 -4.565 17.931 1.00 93.25 87 CYS A CA 1
ATOM 685 C C . CYS A 1 87 ? -27.496 -5.216 16.800 1.00 93.25 87 CYS A C 1
ATOM 687 O O . CYS A 1 87 ? -27.047 -6.152 16.145 1.00 93.25 87 CYS A O 1
ATOM 689 N N . ARG A 1 88 ? -28.726 -4.724 16.579 1.00 91.25 88 ARG A N 1
ATOM 690 C CA . ARG A 1 88 ? -29.668 -5.249 15.565 1.00 91.25 88 ARG A CA 1
ATOM 691 C C . ARG A 1 88 ? -29.509 -4.528 14.215 1.00 91.25 88 ARG A C 1
ATOM 693 O O . ARG A 1 88 ? -28.407 -4.136 13.848 1.00 91.25 88 ARG A O 1
ATOM 700 N N . GLY A 1 89 ? -30.601 -4.282 13.486 1.00 90.19 89 GLY A N 1
ATOM 701 C CA . GLY A 1 89 ? -30.584 -3.703 12.130 1.00 90.19 89 GLY A CA 1
ATOM 702 C C . GLY A 1 89 ? -29.942 -2.313 11.980 1.00 90.19 89 GLY A C 1
ATOM 703 O O . GLY A 1 89 ? -29.637 -1.901 10.867 1.00 90.19 89 GLY A O 1
ATOM 704 N N . LYS A 1 90 ? -29.695 -1.580 13.076 1.00 91.88 90 LYS A N 1
ATOM 705 C CA . LYS A 1 90 ? -28.977 -0.288 13.058 1.00 91.88 90 LYS A CA 1
ATOM 706 C C . LYS A 1 90 ? -27.470 -0.409 13.340 1.00 91.88 90 LYS A C 1
ATOM 708 O O . LYS A 1 90 ? -26.775 0.600 13.291 1.00 91.88 90 LYS A O 1
ATOM 713 N N . CYS A 1 91 ? -26.960 -1.602 13.643 1.00 93.81 91 CYS A N 1
ATOM 714 C CA . CYS A 1 91 ? -25.542 -1.818 13.920 1.00 93.81 91 CYS A CA 1
ATOM 715 C C . CYS A 1 91 ? -24.706 -1.700 12.643 1.00 93.81 91 CYS A C 1
ATOM 717 O O . CYS A 1 91 ? -24.962 -2.408 11.672 1.00 93.81 91 CYS A O 1
ATOM 719 N N . SER A 1 92 ? -23.697 -0.825 12.649 1.00 92.56 92 SER A N 1
ATOM 720 C CA . SER A 1 92 ? -22.778 -0.651 11.519 1.00 92.56 92 SER A CA 1
ATOM 721 C C . SER A 1 92 ? -21.956 -1.909 11.236 1.00 92.56 92 SER A C 1
ATOM 723 O O . SER A 1 92 ? -21.811 -2.257 10.072 1.00 92.56 92 SER A O 1
ATOM 725 N N . CYS A 1 93 ? -21.506 -2.634 12.270 1.00 92.19 93 CYS A N 1
ATOM 726 C CA . CYS A 1 93 ? -20.810 -3.915 12.099 1.00 92.19 93 CYS A CA 1
ATOM 727 C C . CYS A 1 93 ? -21.701 -4.907 11.344 1.00 92.19 93 CYS A C 1
ATOM 729 O O . CYS A 1 93 ? -21.319 -5.395 10.288 1.00 92.19 93 CYS A O 1
ATOM 731 N N . ARG A 1 94 ? -22.940 -5.115 11.818 1.00 92.31 94 ARG A N 1
ATOM 732 C CA . ARG A 1 94 ? -23.890 -6.035 11.176 1.00 92.31 94 ARG A CA 1
ATOM 733 C C . ARG A 1 94 ? -24.234 -5.619 9.747 1.00 92.31 94 ARG A C 1
ATOM 735 O O . ARG A 1 94 ? -24.287 -6.472 8.871 1.00 92.31 94 ARG A O 1
ATOM 742 N N . LYS A 1 95 ? -24.465 -4.325 9.500 1.00 92.69 95 LYS A N 1
ATOM 743 C CA . LYS A 1 95 ? -24.732 -3.809 8.145 1.00 92.69 95 LYS A CA 1
ATOM 744 C C . LYS A 1 95 ? -23.570 -4.057 7.185 1.00 92.69 95 LYS A C 1
ATOM 746 O O . LYS A 1 95 ? -23.810 -4.278 6.008 1.00 92.69 95 LYS A O 1
ATOM 751 N N . ALA A 1 96 ? -22.342 -4.029 7.694 1.00 89.69 96 ALA A N 1
ATOM 752 C CA . ALA A 1 96 ? -21.142 -4.362 6.940 1.00 89.69 96 ALA A CA 1
ATOM 753 C C . ALA A 1 96 ? -20.865 -5.877 6.863 1.00 89.69 96 ALA A C 1
ATOM 755 O O . ALA A 1 96 ? -19.832 -6.271 6.333 1.00 89.69 96 ALA A O 1
ATOM 756 N N . GLY A 1 97 ? -21.751 -6.726 7.400 1.00 89.19 97 GLY A N 1
ATOM 757 C CA . GLY A 1 97 ? -21.566 -8.178 7.425 1.00 89.19 97 GLY A CA 1
ATOM 758 C C . GLY A 1 97 ? -20.520 -8.668 8.432 1.00 89.19 97 GLY A C 1
ATOM 759 O O . GLY A 1 97 ? -20.026 -9.779 8.299 1.00 89.19 97 GLY A O 1
ATOM 760 N N . LEU A 1 98 ? -20.167 -7.858 9.434 1.00 89.69 98 LEU A N 1
ATOM 761 C CA . LEU A 1 98 ? -19.139 -8.164 10.431 1.00 89.69 98 LEU A CA 1
ATOM 762 C C . LEU A 1 98 ? -19.748 -8.409 11.815 1.00 89.69 98 LEU A C 1
ATOM 764 O O . LEU A 1 98 ? -20.720 -7.753 12.218 1.00 89.69 98 LEU A O 1
ATOM 768 N N . LYS A 1 99 ? -19.126 -9.304 12.589 1.00 92.00 99 LYS A N 1
ATOM 769 C CA . LYS A 1 99 ? -19.396 -9.432 14.026 1.00 92.00 99 LYS A CA 1
ATOM 770 C C . LYS A 1 99 ? -18.846 -8.224 14.783 1.00 92.00 99 LYS A C 1
ATOM 772 O O . LYS A 1 99 ? -17.899 -7.565 14.359 1.00 92.00 99 LYS A O 1
ATOM 777 N N . CYS A 1 100 ? -19.499 -7.880 15.887 1.00 91.56 100 CYS A N 1
ATOM 778 C CA . CYS A 1 100 ? -18.998 -6.849 16.783 1.00 91.56 100 CYS A CA 1
ATOM 779 C C . CYS A 1 100 ? -17.750 -7.374 17.486 1.00 91.56 100 CYS A C 1
ATOM 781 O O . CYS A 1 100 ? -17.794 -8.442 18.073 1.00 91.56 100 CYS A O 1
ATOM 783 N N . SER A 1 101 ? -16.675 -6.601 17.484 1.00 90.31 101 SER A N 1
ATOM 784 C CA . SER A 1 101 ? -15.435 -6.931 18.187 1.00 90.31 101 SER A CA 1
ATOM 785 C C . SER A 1 101 ? -15.194 -5.988 19.367 1.00 90.31 101 SER A C 1
ATOM 787 O O . SER A 1 101 ? -15.973 -5.059 19.625 1.00 90.31 101 SER A O 1
ATOM 789 N N . THR A 1 102 ? -14.092 -6.207 20.078 1.00 90.19 102 THR A N 1
ATOM 790 C CA . THR A 1 102 ? -13.668 -5.419 21.245 1.00 90.19 102 THR A CA 1
ATOM 791 C C . THR A 1 102 ? -13.484 -3.927 20.951 1.00 90.19 102 THR A C 1
ATOM 793 O O . THR A 1 102 ? -13.622 -3.114 21.860 1.00 90.19 102 THR A O 1
ATOM 796 N N . ILE A 1 103 ? -13.270 -3.541 19.685 1.00 89.12 103 ILE A N 1
ATOM 797 C CA . ILE A 1 103 ? -13.177 -2.131 19.267 1.00 89.12 103 ILE A CA 1
ATOM 798 C C . ILE A 1 103 ? -14.533 -1.403 19.246 1.00 89.12 103 ILE A C 1
ATOM 800 O O . ILE A 1 103 ? -14.571 -0.179 19.124 1.00 89.12 103 ILE A O 1
ATOM 804 N N . CYS A 1 104 ? -15.664 -2.115 19.344 1.00 90.44 104 CYS A N 1
ATOM 805 C CA . CYS A 1 104 ? -16.984 -1.486 19.410 1.00 90.44 104 CYS A CA 1
ATOM 806 C C . CYS A 1 104 ? -17.157 -0.713 20.722 1.00 90.44 104 CYS A C 1
ATOM 808 O O . CYS A 1 104 ? -16.945 -1.263 21.799 1.00 90.44 104 CYS A O 1
ATOM 810 N N . LEU A 1 105 ? -17.637 0.532 20.636 1.00 90.56 105 LEU A N 1
ATOM 811 C CA . LEU A 1 105 ? -17.584 1.499 21.738 1.00 90.56 105 LEU A CA 1
ATOM 812 C C . LEU A 1 105 ? -18.289 1.013 23.016 1.00 90.56 105 LEU A C 1
ATOM 814 O O . LEU A 1 105 ? -17.726 1.098 24.103 1.00 90.56 105 LEU A O 1
ATOM 818 N N . ASN A 1 106 ? -19.514 0.503 22.870 1.00 91.69 106 ASN A N 1
ATOM 819 C CA . ASN A 1 106 ? -20.384 0.162 24.000 1.00 91.69 106 ASN A CA 1
ATOM 820 C C . ASN A 1 106 ? -20.521 -1.353 24.192 1.00 91.69 106 ASN A C 1
ATOM 822 O O . ASN A 1 106 ? -20.350 -1.851 25.297 1.00 91.69 106 ASN A O 1
ATOM 826 N N . CYS A 1 107 ? -20.810 -2.109 23.126 1.00 91.31 107 CYS A N 1
ATOM 827 C CA . CYS A 1 107 ? -21.052 -3.548 23.253 1.00 91.31 107 CYS A CA 1
ATOM 828 C C . CYS A 1 107 ? -19.782 -4.398 23.381 1.00 91.31 107 CYS A C 1
ATOM 830 O O . CYS A 1 107 ? -19.880 -5.536 23.844 1.00 91.31 107 CYS A O 1
ATOM 832 N N . ARG A 1 108 ? -18.634 -3.886 22.903 1.00 90.31 108 ARG A N 1
ATOM 833 C CA . ARG A 1 108 ? -17.318 -4.554 22.875 1.00 90.31 108 ARG A CA 1
ATOM 834 C C . ARG A 1 108 ? -17.329 -5.998 22.357 1.00 90.31 108 ARG A C 1
ATOM 836 O O . ARG A 1 108 ? -16.479 -6.794 22.727 1.00 90.31 108 ARG A O 1
ATOM 843 N N . GLY A 1 109 ? -18.318 -6.349 21.536 1.00 89.12 109 GLY A N 1
ATOM 844 C CA . GLY A 1 109 ? -18.491 -7.713 21.043 1.00 89.12 109 GLY A CA 1
ATOM 845 C C . GLY A 1 109 ? -18.889 -8.749 22.096 1.00 89.12 109 GLY A C 1
ATOM 846 O O . GLY A 1 109 ? -18.937 -9.913 21.753 1.00 89.12 109 GLY A O 1
ATOM 847 N N . GLN A 1 110 ? -19.210 -8.371 23.337 1.00 86.56 110 GLN A N 1
ATOM 848 C CA . GLN A 1 110 ? -19.502 -9.338 24.408 1.00 86.56 110 GLN A CA 1
ATOM 849 C C . GLN A 1 110 ? -20.977 -9.340 24.829 1.00 86.56 110 GLN A C 1
ATOM 851 O O . GLN A 1 110 ? -21.579 -10.393 24.993 1.00 86.56 110 GLN A O 1
ATOM 856 N N . ALA A 1 111 ? -21.608 -8.168 24.950 1.00 81.56 111 ALA A N 1
ATOM 857 C CA . ALA A 1 111 ? -22.972 -8.038 25.480 1.00 81.56 111 ALA A CA 1
ATOM 858 C C . ALA A 1 111 ? -24.001 -7.648 24.400 1.00 81.56 111 ALA A C 1
ATOM 860 O O . ALA A 1 111 ? -24.855 -6.781 24.609 1.00 81.56 111 ALA A O 1
ATOM 861 N N . CYS A 1 112 ? -23.904 -8.215 23.193 1.00 91.50 112 CYS A N 1
ATOM 862 C CA . CYS A 1 112 ? -24.832 -7.873 22.114 1.00 91.50 112 CYS A CA 1
ATOM 863 C C . CYS A 1 112 ? -25.179 -9.046 21.205 1.00 91.50 112 CYS A C 1
ATOM 865 O O . CYS A 1 112 ? -24.407 -9.981 21.051 1.00 91.50 112 CYS A O 1
ATOM 867 N N . SER A 1 113 ? -26.314 -8.936 20.507 1.00 93.44 113 SER A N 1
ATOM 868 C CA . SER A 1 113 ? -26.793 -9.982 19.588 1.00 93.44 113 SER A CA 1
ATOM 869 C C . SER A 1 113 ? -25.916 -10.202 18.346 1.00 93.44 113 SER A C 1
ATOM 871 O O . SER A 1 113 ? -26.274 -10.990 17.480 1.00 93.44 113 SER A O 1
ATOM 873 N N . ASN A 1 114 ? -24.816 -9.461 18.208 1.00 93.25 114 ASN A N 1
ATOM 874 C CA . ASN A 1 114 ? -23.884 -9.542 17.087 1.00 93.25 114 ASN A CA 1
ATOM 875 C C . ASN A 1 114 ? -22.459 -9.897 17.549 1.00 93.25 114 ASN A C 1
ATOM 877 O O . ASN A 1 114 ? -21.506 -9.584 16.841 1.00 93.25 114 ASN A O 1
ATOM 881 N N . ALA A 1 115 ? -22.314 -10.463 18.750 1.00 91.56 115 ALA A N 1
ATOM 882 C CA . ALA A 1 115 ? -21.058 -11.001 19.266 1.00 91.56 115 ALA A CA 1
ATOM 883 C C . ALA A 1 115 ? -20.563 -12.199 18.418 1.00 91.56 115 ALA A C 1
ATOM 885 O O . ALA A 1 115 ? -21.400 -12.886 17.819 1.00 91.56 115 ALA A O 1
ATOM 886 N N . PRO A 1 116 ? -19.241 -12.438 18.329 1.00 87.75 116 PRO A N 1
ATOM 887 C CA . PRO A 1 116 ? -18.688 -13.668 17.768 1.00 87.75 116 PRO A CA 1
ATOM 888 C C . PRO A 1 116 ? -18.993 -14.857 18.692 1.00 87.75 116 PRO A C 1
ATOM 890 O O . PRO A 1 116 ? -19.144 -14.686 19.903 1.00 87.75 116 PRO A O 1
ATOM 893 N N . THR A 1 117 ? -19.125 -16.050 18.118 1.00 81.94 117 THR A N 1
ATOM 894 C CA . THR A 1 117 ? -19.298 -17.319 18.851 1.00 81.94 117 THR A CA 1
ATOM 895 C C . THR A 1 117 ? -17.968 -18.069 18.928 1.00 81.94 117 THR A C 1
ATOM 897 O O . THR A 1 117 ? -17.127 -17.882 18.056 1.00 81.94 117 THR A O 1
ATOM 900 N N . GLU A 1 118 ? -17.773 -18.931 19.934 1.00 69.81 118 GLU A N 1
ATOM 901 C CA . GLU A 1 118 ? -16.505 -19.657 20.182 1.00 69.81 118 GLU A CA 1
ATOM 902 C C . GLU A 1 118 ? -16.007 -20.474 18.968 1.00 69.81 118 GLU A C 1
ATOM 904 O O . GLU A 1 118 ? -14.811 -20.679 18.796 1.00 69.81 118 GLU A O 1
ATOM 909 N N . GLU A 1 119 ? -16.910 -20.869 18.070 1.00 63.50 119 GLU A N 1
ATOM 910 C CA . GLU A 1 119 ? -16.602 -21.585 16.824 1.00 63.50 119 GLU A CA 1
ATOM 911 C C . GLU A 1 119 ? -16.000 -20.692 15.716 1.00 63.50 119 GLU A C 1
ATOM 913 O O . GLU A 1 119 ? -15.415 -21.199 14.763 1.00 63.50 119 GLU A O 1
ATOM 918 N N . GLU A 1 120 ? -16.117 -19.362 15.821 1.00 60.72 120 GLU A N 1
ATOM 919 C CA . GLU A 1 120 ? -15.651 -18.400 14.807 1.00 60.72 120 GLU A CA 1
ATOM 920 C C . GLU A 1 120 ? -14.226 -17.865 15.075 1.00 60.72 120 GLU A C 1
ATOM 922 O O . GLU A 1 120 ? -13.685 -17.143 14.236 1.00 60.72 120 GLU A O 1
ATOM 927 N N . GLU A 1 121 ? -13.593 -18.206 16.208 1.00 57.28 121 GLU A N 1
ATOM 928 C CA . GLU A 1 121 ? -12.224 -17.756 16.540 1.00 57.28 121 GLU A CA 1
ATOM 929 C C . GLU A 1 121 ? -11.111 -18.664 15.973 1.00 57.28 121 GLU A C 1
ATOM 931 O O . GLU A 1 121 ? -9.934 -18.293 15.977 1.00 57.28 121 GLU A O 1
ATOM 936 N N . VAL A 1 122 ? -11.453 -19.836 15.428 1.00 51.50 122 VAL A N 1
ATOM 937 C CA . VAL A 1 122 ? -10.471 -20.831 14.965 1.00 51.50 122 VAL A CA 1
ATOM 938 C C . VAL A 1 122 ? -10.231 -20.696 13.460 1.00 51.50 122 VAL A C 1
ATOM 940 O O . VAL A 1 122 ? -10.774 -21.434 12.644 1.00 51.50 122 VAL A O 1
ATOM 943 N N . GLY A 1 123 ? -9.400 -19.725 13.084 1.00 50.88 123 GLY A N 1
ATOM 944 C CA . GLY A 1 123 ? -8.935 -19.546 1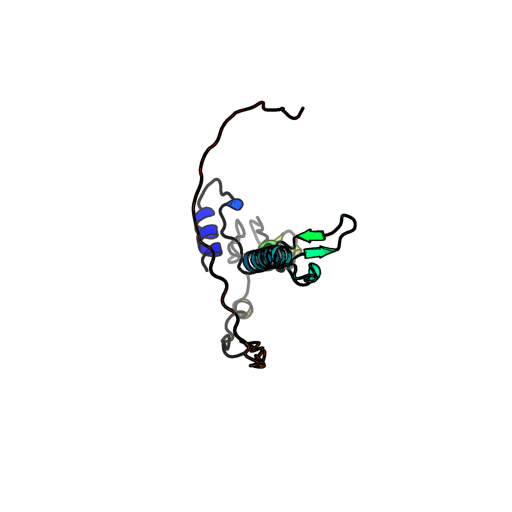1.702 1.00 50.88 123 GLY A CA 1
ATOM 945 C C . GLY A 1 123 ? -7.424 -19.371 11.546 1.00 50.88 123 GLY A C 1
ATOM 946 O O . GLY A 1 123 ? -6.958 -19.152 10.433 1.00 50.88 123 GLY A O 1
ATOM 947 N N . ILE A 1 124 ? -6.646 -19.432 12.634 1.00 53.75 124 ILE A N 1
ATOM 948 C CA . ILE A 1 124 ? -5.184 -19.253 12.603 1.00 53.75 124 ILE A CA 1
ATOM 949 C C . ILE A 1 124 ? -4.521 -20.209 13.608 1.00 53.75 124 ILE A C 1
ATOM 951 O O . ILE A 1 124 ? -3.917 -19.794 14.591 1.00 53.75 124 ILE A O 1
ATOM 955 N N . SER A 1 125 ? -4.654 -21.513 13.389 1.00 50.31 125 SER A N 1
ATOM 956 C CA . SER A 1 125 ? -3.801 -22.519 14.040 1.00 50.31 125 SER A CA 1
ATOM 957 C C . SER A 1 125 ? -3.661 -23.771 13.172 1.00 50.31 125 SER A C 1
ATOM 959 O O . SER A 1 125 ? -3.794 -24.899 13.634 1.00 50.31 125 SER A O 1
ATOM 961 N N . GLY A 1 126 ? -3.380 -23.575 11.884 1.00 45.97 126 GLY A N 1
ATOM 962 C CA . GLY A 1 126 ? -2.682 -24.599 11.111 1.00 45.97 126 GLY A CA 1
ATOM 963 C C . GLY A 1 126 ? -1.176 -24.410 11.316 1.00 45.97 126 GLY A C 1
ATOM 964 O O . GLY A 1 126 ? -0.723 -23.266 11.216 1.00 45.97 126 GLY A O 1
ATOM 965 N N . PRO A 1 127 ? -0.389 -25.456 11.627 1.00 43.94 127 PRO A N 1
ATOM 966 C CA . PRO A 1 127 ? 1.063 -25.339 11.600 1.00 43.94 127 PRO A CA 1
ATOM 967 C C . PRO A 1 127 ? 1.498 -24.893 10.199 1.00 43.94 127 PRO A C 1
ATOM 969 O O . PRO A 1 127 ? 1.151 -25.513 9.196 1.00 43.94 127 PRO A O 1
ATOM 972 N N . ILE A 1 128 ? 2.221 -23.775 10.134 1.00 49.31 128 ILE A N 1
ATOM 973 C CA . ILE A 1 128 ? 2.913 -23.338 8.925 1.00 49.31 128 ILE A CA 1
ATOM 974 C C . ILE A 1 128 ? 4.114 -24.274 8.803 1.00 49.31 128 ILE A C 1
ATOM 976 O O . ILE A 1 128 ? 5.084 -24.114 9.540 1.00 49.31 128 ILE A O 1
ATOM 980 N N . ASN A 1 129 ? 4.029 -25.274 7.926 1.00 42.12 129 ASN A N 1
ATOM 981 C CA . ASN A 1 129 ? 5.202 -26.042 7.522 1.00 42.12 129 ASN A CA 1
ATOM 982 C C . ASN A 1 129 ? 6.125 -25.070 6.775 1.00 42.12 129 ASN A C 1
ATOM 984 O O . ASN A 1 129 ? 5.842 -24.674 5.647 1.00 42.12 129 ASN A O 1
ATOM 988 N N . VAL A 1 130 ? 7.167 -24.604 7.458 1.00 45.59 130 VAL A N 1
ATOM 989 C CA . VAL A 1 130 ? 8.240 -23.765 6.911 1.00 45.59 130 VAL A CA 1
ATOM 990 C C . VAL A 1 130 ? 9.312 -24.661 6.309 1.00 45.59 130 VAL A C 1
ATOM 992 O O . VAL A 1 130 ? 10.469 -24.566 6.676 1.00 45.59 130 VAL A O 1
ATOM 995 N N . ASP A 1 131 ? 8.920 -25.535 5.394 1.00 46.72 131 ASP A N 1
ATOM 996 C CA . ASP A 1 131 ? 9.852 -26.377 4.654 1.00 46.72 131 ASP A CA 1
ATOM 997 C C . ASP A 1 131 ? 9.313 -26.526 3.229 1.00 46.72 131 ASP A C 1
ATOM 999 O O . ASP A 1 131 ? 8.684 -27.527 2.927 1.00 46.72 131 ASP A O 1
ATOM 1003 N N . ASP A 1 132 ? 9.445 -25.485 2.399 1.00 48.53 132 ASP A N 1
ATOM 1004 C CA . ASP A 1 132 ? 9.660 -25.626 0.951 1.00 48.53 132 ASP A CA 1
ATOM 1005 C C . ASP A 1 132 ? 9.891 -24.261 0.270 1.00 48.53 132 ASP A C 1
ATOM 1007 O O . ASP A 1 132 ? 9.283 -23.246 0.615 1.00 48.53 132 ASP A O 1
ATOM 1011 N N . GLU A 1 133 ? 10.779 -24.280 -0.726 1.00 50.09 133 GLU A N 1
ATOM 1012 C CA . GLU A 1 133 ? 11.066 -23.234 -1.721 1.00 50.09 133 GLU A CA 1
ATOM 1013 C C . GLU A 1 133 ? 12.007 -22.069 -1.331 1.00 50.09 133 GLU A C 1
ATOM 1015 O O . GLU A 1 133 ? 11.690 -20.879 -1.418 1.00 50.09 133 GLU A O 1
ATOM 1020 N N . VAL A 1 134 ? 13.262 -22.419 -1.024 1.00 44.06 134 VAL A N 1
ATOM 1021 C CA . VAL A 1 134 ? 14.412 -21.644 -1.525 1.00 44.06 134 VAL A CA 1
ATOM 1022 C C . VAL A 1 134 ? 14.932 -22.310 -2.800 1.00 44.06 134 VAL A C 1
ATOM 1024 O O . VAL A 1 134 ? 15.893 -23.067 -2.771 1.00 44.06 134 VAL A O 1
ATOM 1027 N N . GLU A 1 135 ? 14.294 -22.041 -3.938 1.00 48.12 135 GLU A N 1
ATOM 1028 C CA . GLU A 1 135 ? 14.900 -22.343 -5.240 1.00 48.12 135 GLU A CA 1
ATOM 1029 C C . GLU A 1 135 ? 16.090 -21.391 -5.438 1.00 48.12 135 GLU A C 1
ATOM 1031 O O . GLU A 1 135 ? 15.951 -20.205 -5.761 1.00 48.12 135 GLU A O 1
ATOM 1036 N N . ALA A 1 136 ? 17.279 -21.913 -5.141 1.00 49.78 136 ALA A N 1
ATOM 1037 C CA . ALA A 1 136 ? 18.552 -21.306 -5.468 1.00 49.78 136 ALA A CA 1
ATOM 1038 C C . ALA A 1 13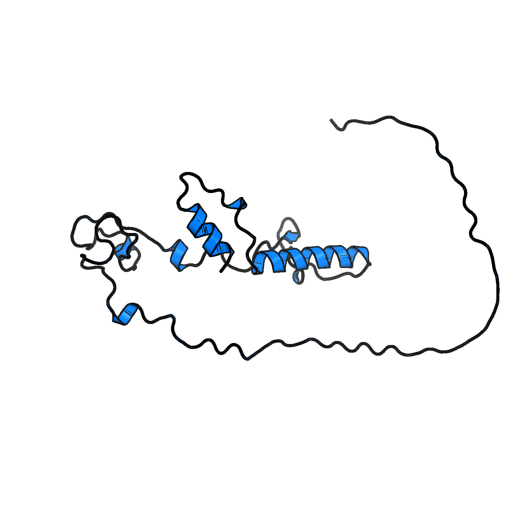6 ? 18.766 -21.432 -6.980 1.00 49.78 136 ALA A C 1
ATOM 1040 O O . ALA A 1 136 ? 18.981 -22.514 -7.512 1.00 49.78 136 ALA A O 1
ATOM 1041 N N . MET A 1 137 ? 18.713 -20.305 -7.679 1.00 55.12 137 MET A N 1
ATOM 1042 C CA . MET A 1 137 ? 19.165 -20.209 -9.065 1.00 55.12 137 MET A CA 1
ATOM 1043 C C . MET A 1 137 ? 20.700 -20.207 -9.075 1.00 55.12 137 MET A C 1
ATOM 1045 O O . MET A 1 137 ? 21.335 -19.152 -9.074 1.00 55.12 137 MET A O 1
ATOM 1049 N N . GLU A 1 138 ? 21.291 -21.401 -9.042 1.00 47.91 138 GLU A N 1
ATOM 1050 C CA . GLU A 1 138 ? 22.695 -21.626 -9.385 1.00 47.91 138 GLU A CA 1
ATOM 1051 C C . GLU A 1 138 ? 22.838 -21.548 -10.911 1.00 47.91 138 GLU A C 1
ATOM 1053 O O . GLU A 1 138 ? 22.540 -22.482 -11.650 1.00 47.91 138 GLU A O 1
ATOM 1058 N N . GLY A 1 139 ? 23.241 -20.376 -11.399 1.00 39.66 139 GLY A N 1
ATOM 1059 C CA . GLY A 1 139 ? 23.709 -20.204 -12.768 1.00 39.66 139 GLY A CA 1
ATOM 1060 C C . GLY A 1 139 ? 25.217 -20.407 -12.818 1.00 39.66 139 GLY A C 1
ATOM 1061 O O . GLY A 1 139 ? 25.970 -19.457 -12.613 1.00 39.66 139 GLY A O 1
ATOM 1062 N N . GLU A 1 140 ? 25.660 -21.630 -13.097 1.00 49.12 140 GLU A N 1
ATOM 1063 C CA . GLU A 1 140 ? 27.043 -21.903 -13.482 1.00 49.12 140 GLU A CA 1
ATOM 1064 C C . GLU A 1 140 ? 27.309 -21.250 -14.847 1.00 49.12 140 GLU A C 1
ATOM 1066 O O . GLU A 1 140 ? 26.817 -21.707 -15.879 1.00 49.12 140 GLU A O 1
ATOM 1071 N N . LYS A 1 141 ? 28.087 -20.162 -14.882 1.00 46.44 141 LYS A N 1
ATOM 1072 C CA . LYS A 1 141 ? 28.721 -19.719 -16.127 1.00 46.44 141 LYS A CA 1
ATOM 1073 C C . LYS A 1 141 ? 30.132 -20.289 -16.155 1.00 46.44 141 LYS A C 1
ATOM 1075 O O . LYS A 1 141 ? 31.000 -19.830 -15.417 1.00 46.44 141 LYS A O 1
ATOM 1080 N N . GLN A 1 142 ? 30.322 -21.296 -17.004 1.00 35.94 142 GLN A N 1
ATOM 1081 C CA . GLN A 1 142 ? 31.627 -21.838 -17.368 1.00 35.94 142 GLN A CA 1
ATOM 1082 C C . GLN A 1 142 ? 32.523 -20.697 -17.861 1.00 35.94 142 GLN A C 1
ATOM 1084 O O . GLN A 1 142 ? 32.152 -19.929 -18.752 1.00 35.94 142 GLN A O 1
ATOM 1089 N N . ILE A 1 143 ? 33.680 -20.567 -17.222 1.00 43.91 143 ILE A N 1
ATOM 1090 C CA . ILE A 1 143 ? 34.791 -19.750 -17.690 1.00 43.91 143 ILE A CA 1
ATOM 1091 C C . ILE A 1 143 ? 35.568 -20.676 -18.622 1.00 43.91 143 ILE A C 1
ATOM 1093 O O . ILE A 1 143 ? 36.190 -21.626 -18.156 1.00 43.91 143 ILE A O 1
ATOM 1097 N N . GLU A 1 144 ? 35.467 -20.456 -19.929 1.00 41.84 144 GLU A N 1
ATOM 1098 C CA . GLU A 1 144 ? 36.364 -21.104 -20.883 1.00 41.84 144 GLU A CA 1
ATOM 1099 C C . GLU A 1 144 ? 37.711 -20.377 -20.822 1.00 41.84 144 GLU A C 1
ATOM 1101 O O . GLU A 1 144 ? 37.810 -19.185 -21.120 1.00 41.84 144 GLU A O 1
ATOM 1106 N N . GLU A 1 145 ? 38.732 -21.097 -20.363 1.00 38.66 145 GLU A N 1
ATOM 1107 C CA . GLU A 1 145 ? 40.129 -20.685 -20.426 1.00 38.66 145 GLU A CA 1
ATOM 1108 C C . GLU A 1 145 ? 40.561 -20.615 -21.896 1.00 38.66 145 GLU A C 1
ATOM 1110 O O . GLU A 1 145 ? 40.545 -21.616 -22.611 1.00 38.66 145 GLU A O 1
ATOM 1115 N N . ALA A 1 146 ? 40.966 -19.429 -22.346 1.00 39.44 146 ALA A N 1
ATOM 1116 C CA . ALA A 1 146 ? 41.767 -19.269 -23.548 1.00 39.44 146 ALA A CA 1
ATOM 1117 C C . ALA A 1 146 ? 43.177 -18.861 -23.110 1.00 39.44 146 ALA A C 1
ATOM 1119 O O . ALA A 1 146 ? 43.455 -17.686 -22.878 1.00 39.44 146 ALA A O 1
ATOM 1120 N N . GLU A 1 147 ? 44.050 -19.855 -22.958 1.00 40.09 147 GLU A N 1
ATOM 1121 C CA . GLU A 1 147 ? 45.493 -19.648 -23.007 1.00 40.09 147 GLU A CA 1
ATOM 1122 C C . GLU A 1 147 ? 45.918 -19.594 -24.481 1.00 40.09 147 GLU A C 1
ATOM 1124 O O . GLU A 1 147 ? 45.954 -20.613 -25.169 1.00 40.09 147 GLU A O 1
ATOM 1129 N N . ASP A 1 148 ? 46.293 -18.412 -24.962 1.00 36.47 148 ASP A N 1
ATOM 1130 C CA . ASP A 1 148 ? 47.470 -18.304 -25.817 1.00 36.47 148 ASP A CA 1
ATOM 1131 C C . ASP A 1 148 ? 48.355 -17.177 -25.276 1.00 36.47 148 ASP A C 1
ATOM 1133 O O . ASP A 1 148 ? 47.889 -16.125 -24.836 1.00 36.47 148 ASP A O 1
ATOM 1137 N N . GLY A 1 149 ? 49.641 -17.486 -25.154 1.00 37.50 149 GLY A N 1
ATOM 1138 C CA . GLY A 1 149 ? 50.656 -16.553 -24.714 1.00 37.50 149 GLY A CA 1
ATOM 1139 C C . GLY A 1 149 ? 51.407 -16.007 -25.916 1.00 37.50 149 GLY A C 1
ATOM 1140 O O . GLY A 1 149 ? 51.838 -16.765 -26.782 1.00 37.50 149 GLY A O 1
ATOM 1141 N N . SER A 1 150 ? 51.679 -14.708 -25.901 1.00 36.03 150 SER A N 1
ATOM 1142 C CA . SER A 1 150 ? 52.897 -14.167 -26.494 1.00 36.03 150 SER A CA 1
ATOM 1143 C C . SER A 1 150 ? 53.285 -12.891 -25.765 1.00 36.03 150 SER A C 1
ATOM 1145 O O . SER A 1 150 ? 52.493 -11.962 -25.632 1.00 36.03 150 SER A O 1
ATOM 1147 N N . ALA A 1 151 ? 54.519 -12.888 -25.271 1.00 38.38 151 ALA A N 1
ATOM 1148 C CA . ALA A 1 151 ? 55.167 -11.767 -24.620 1.00 38.38 151 ALA A CA 1
ATOM 1149 C C . ALA A 1 151 ? 55.359 -10.596 -25.591 1.00 38.38 151 ALA A C 1
ATOM 1151 O O . ALA A 1 151 ? 55.760 -10.813 -26.729 1.00 38.38 151 ALA A O 1
ATOM 1152 N N . ASP A 1 152 ? 55.160 -9.374 -25.100 1.00 39.31 152 ASP A N 1
ATOM 1153 C CA . ASP A 1 152 ? 56.090 -8.281 -25.376 1.00 39.31 152 ASP A CA 1
ATOM 1154 C C . ASP A 1 152 ? 55.994 -7.229 -24.262 1.00 39.31 152 ASP A C 1
ATOM 1156 O O . ASP A 1 152 ? 54.938 -6.659 -23.978 1.00 39.31 152 ASP A O 1
ATOM 1160 N N . GLU A 1 153 ? 57.121 -7.038 -23.580 1.00 43.28 153 GLU A N 1
ATOM 1161 C CA . GLU A 1 153 ? 57.341 -6.019 -22.562 1.00 43.28 153 GLU A CA 1
ATOM 1162 C C . GLU A 1 153 ? 57.289 -4.629 -23.203 1.00 43.28 153 GLU A C 1
ATOM 1164 O O . GLU A 1 153 ? 58.067 -4.330 -24.108 1.00 43.28 153 GLU A O 1
ATOM 1169 N N . HIS A 1 154 ? 56.457 -3.732 -22.670 1.00 41.03 154 HIS A N 1
ATOM 1170 C CA . HIS A 1 154 ? 56.786 -2.308 -22.647 1.00 41.03 154 HIS A CA 1
ATOM 1171 C C . HIS A 1 154 ? 56.324 -1.682 -21.335 1.00 41.03 154 HIS A C 1
ATOM 1173 O O . HIS A 1 154 ? 55.141 -1.589 -21.013 1.00 41.03 154 HIS A O 1
ATOM 1179 N N . GLN A 1 155 ? 57.326 -1.283 -20.568 1.00 40.44 155 GLN A N 1
ATOM 1180 C CA . GLN A 1 155 ? 57.247 -0.560 -19.319 1.00 40.44 155 GLN A CA 1
ATOM 1181 C C . GLN A 1 155 ? 57.166 0.939 -19.593 1.00 40.44 155 GLN A C 1
ATOM 1183 O O . GLN A 1 155 ? 58.069 1.450 -20.226 1.00 40.44 155 GLN A O 1
ATOM 1188 N N . GLU A 1 156 ? 56.169 1.638 -19.046 1.00 40.84 156 GLU A N 1
ATOM 1189 C CA . GLU A 1 156 ? 56.224 3.077 -18.722 1.00 40.84 156 GLU A CA 1
ATOM 1190 C C . GLU A 1 156 ? 55.177 3.329 -17.608 1.00 40.84 156 GLU A C 1
ATOM 1192 O O . GLU A 1 156 ? 53.974 3.185 -17.806 1.00 40.84 156 GLU A O 1
ATOM 1197 N N . ALA A 1 157 ? 55.596 3.357 -16.342 1.00 37.59 157 ALA A N 1
ATOM 1198 C CA . ALA A 1 157 ? 55.931 4.570 -15.586 1.00 37.59 157 ALA A CA 1
ATOM 1199 C C . ALA A 1 157 ? 54.695 5.362 -15.103 1.00 37.59 157 ALA A C 1
ATOM 1201 O O . ALA A 1 157 ? 54.127 6.197 -15.798 1.00 37.59 157 ALA A O 1
ATOM 1202 N N . TRP A 1 158 ? 54.312 5.123 -13.844 1.00 37.56 158 TRP A N 1
ATOM 1203 C CA . TRP A 1 158 ? 53.450 6.024 -13.079 1.00 37.56 158 TRP A CA 1
ATOM 1204 C C . TRP A 1 158 ? 54.300 7.185 -12.548 1.00 37.56 158 TRP A C 1
ATOM 1206 O O . TRP A 1 158 ? 55.237 6.963 -11.781 1.00 37.56 158 TRP A O 1
ATOM 1216 N N . GLY A 1 159 ? 53.948 8.416 -12.916 1.00 40.84 159 GLY A N 1
ATOM 1217 C CA . GLY A 1 159 ? 54.486 9.644 -12.329 1.00 40.84 159 GLY A CA 1
ATOM 1218 C C . GLY A 1 159 ? 53.380 10.703 -12.189 1.00 40.84 159 GLY A C 1
ATOM 1219 O O . GLY A 1 159 ? 52.559 10.813 -13.099 1.00 40.84 159 GLY A O 1
ATOM 1220 N N . PRO A 1 160 ? 53.304 11.451 -11.069 1.00 62.00 160 PRO A N 1
ATOM 1221 C CA . PRO A 1 160 ? 52.206 12.373 -10.782 1.00 62.00 160 PRO A CA 1
ATOM 1222 C C . PRO A 1 160 ? 52.514 13.803 -11.251 1.00 62.00 160 PRO A C 1
ATOM 1224 O O . PRO A 1 160 ? 53.673 14.209 -11.278 1.00 62.00 160 PRO A O 1
ATOM 1227 N N . ALA A 1 161 ? 51.477 14.601 -11.516 1.00 39.75 161 ALA A N 1
ATOM 1228 C CA . ALA A 1 161 ? 51.583 16.060 -11.487 1.00 39.75 161 ALA A CA 1
ATOM 1229 C C . ALA A 1 161 ? 50.221 16.711 -11.177 1.00 39.75 161 ALA A C 1
ATOM 1231 O O . ALA A 1 161 ? 49.283 16.658 -11.968 1.00 39.75 161 ALA A O 1
ATOM 1232 N N . SER A 1 162 ? 50.157 17.301 -9.985 1.00 47.88 162 SER A N 1
ATOM 1233 C CA . SER A 1 162 ? 49.371 18.479 -9.588 1.00 47.88 162 SER A CA 1
ATOM 1234 C C . SER A 1 162 ? 49.609 19.656 -10.572 1.00 47.88 162 SER A C 1
ATOM 1236 O O . SER A 1 162 ? 50.608 19.633 -11.281 1.00 47.88 162 SER A O 1
ATOM 1238 N N . GLU A 1 163 ? 48.792 20.702 -10.744 1.00 41.12 163 GLU A N 1
ATOM 1239 C CA . GLU A 1 163 ? 48.096 21.598 -9.805 1.00 41.12 163 GLU A CA 1
ATOM 1240 C C . GLU A 1 163 ? 46.935 22.354 -10.517 1.00 41.12 163 GLU A C 1
ATOM 1242 O O . GLU A 1 163 ? 46.984 22.594 -11.723 1.00 41.12 163 GLU A O 1
ATOM 1247 N N . ASP A 1 164 ? 45.923 22.753 -9.735 1.00 44.22 164 ASP A N 1
ATOM 1248 C CA . ASP A 1 164 ? 44.913 23.812 -9.980 1.00 44.22 164 ASP A CA 1
ATOM 1249 C C . ASP A 1 164 ? 45.573 25.191 -10.276 1.00 44.22 164 ASP A C 1
ATOM 1251 O O . ASP A 1 164 ? 46.695 25.393 -9.799 1.00 44.22 164 ASP A O 1
ATOM 1255 N N . PRO A 1 165 ? 44.941 26.183 -10.972 1.00 51.50 165 PRO A N 1
ATOM 1256 C CA . PRO A 1 165 ? 43.809 26.940 -10.391 1.00 51.50 165 PRO A CA 1
ATOM 1257 C C . PRO A 1 165 ? 42.789 27.614 -11.350 1.00 51.50 165 PRO A C 1
ATOM 1259 O O . PRO A 1 165 ? 43.082 27.966 -12.486 1.00 51.50 165 PRO A O 1
ATOM 1262 N N . GLU A 1 166 ? 41.581 27.853 -10.821 1.00 40.22 166 GLU A N 1
ATOM 1263 C CA . GLU A 1 166 ? 40.904 29.162 -10.635 1.00 40.22 166 GLU A CA 1
ATOM 1264 C C . GLU A 1 166 ? 39.374 29.125 -10.802 1.00 40.22 166 GLU A C 1
ATOM 1266 O O . GLU A 1 166 ? 38.781 28.312 -11.506 1.00 40.22 166 GLU A O 1
ATOM 1271 N N . ALA A 1 167 ? 38.731 30.023 -10.054 1.00 42.97 167 ALA A N 1
ATOM 1272 C CA . ALA A 1 167 ? 37.339 29.994 -9.646 1.00 42.97 167 ALA A CA 1
ATOM 1273 C C . ALA A 1 167 ? 36.392 30.866 -10.499 1.00 42.97 167 ALA A C 1
ATOM 1275 O O . ALA A 1 167 ? 36.677 32.027 -10.770 1.00 42.97 167 ALA A O 1
ATOM 1276 N N . GLY A 1 168 ? 35.174 30.346 -10.722 1.00 39.78 168 GLY A N 1
ATOM 1277 C CA . GLY A 1 168 ? 33.905 31.095 -10.832 1.00 39.78 168 GLY A CA 1
ATOM 1278 C C . GLY A 1 168 ? 33.512 31.696 -12.201 1.00 39.78 168 GLY A C 1
ATOM 1279 O O . GLY A 1 168 ? 34.364 31.840 -13.068 1.00 39.78 168 GLY A O 1
ATOM 1280 N N . PRO A 1 169 ? 32.228 32.094 -12.410 1.00 51.59 169 PRO A N 1
ATOM 1281 C CA . PRO A 1 169 ? 31.175 32.251 -11.406 1.00 51.59 169 PRO A CA 1
ATOM 1282 C C . PRO A 1 169 ? 29.887 31.425 -11.619 1.00 51.59 169 PRO A C 1
ATOM 1284 O O . PRO A 1 169 ? 29.504 31.003 -12.707 1.00 51.59 169 PRO A O 1
ATOM 1287 N N . SER A 1 170 ? 29.186 31.287 -10.494 1.00 54.25 170 SER A N 1
ATOM 1288 C CA . SER A 1 170 ? 27.827 30.782 -10.302 1.00 54.25 170 SER A CA 1
ATOM 1289 C C . SER A 1 170 ? 26.791 31.469 -11.202 1.00 54.25 170 SER A C 1
ATOM 1291 O O . SER A 1 170 ? 26.647 32.690 -11.162 1.00 54.25 170 SER A O 1
ATOM 1293 N N . SER A 1 171 ? 26.006 30.679 -11.940 1.00 55.97 171 SER A N 1
ATOM 1294 C CA . SER A 1 171 ? 24.763 31.138 -12.570 1.00 55.97 171 SER A CA 1
ATOM 1295 C C . SER A 1 171 ? 23.563 30.501 -11.876 1.00 55.97 171 SER A C 1
ATOM 1297 O O . SER A 1 171 ? 23.391 29.283 -11.859 1.00 55.97 171 SER A O 1
ATOM 1299 N N . LYS A 1 172 ? 22.758 31.365 -11.256 1.00 49.34 172 LYS A N 1
ATOM 1300 C CA . LYS A 1 172 ? 21.476 31.058 -10.623 1.00 49.34 172 LYS A CA 1
ATOM 1301 C C . LYS A 1 172 ? 20.447 30.734 -11.708 1.00 49.34 172 LYS A C 1
ATOM 1303 O O . LYS A 1 172 ? 20.302 31.502 -12.652 1.00 49.34 172 LYS A O 1
ATOM 1308 N N . CYS A 1 173 ? 19.721 29.632 -11.547 1.00 45.06 173 CYS A N 1
ATOM 1309 C CA . CYS A 1 173 ? 18.486 29.386 -12.288 1.00 45.06 173 CYS A CA 1
ATOM 1310 C C . CYS A 1 173 ? 17.379 30.268 -11.691 1.00 45.06 173 CYS A C 1
ATOM 1312 O O . CYS A 1 173 ? 17.123 30.192 -10.487 1.00 45.06 173 CYS A O 1
ATOM 1314 N N . THR A 1 174 ? 16.770 31.113 -12.520 1.00 58.00 174 THR A N 1
ATOM 1315 C CA . THR A 1 17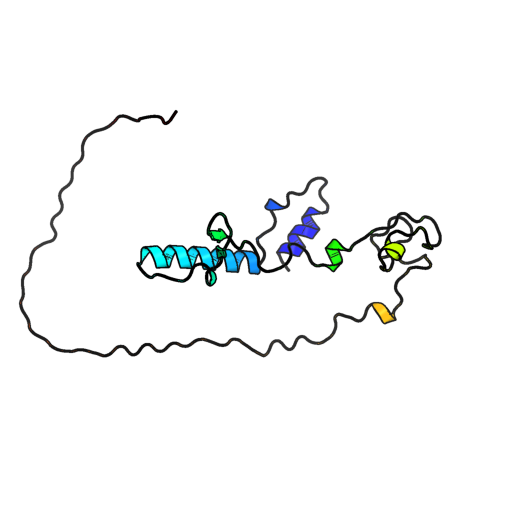4 ? 15.460 31.744 -12.288 1.00 58.00 174 THR A CA 1
ATOM 1316 C C . THR A 1 174 ? 14.406 31.018 -13.095 1.00 58.00 174 THR A C 1
ATOM 1318 O O . THR A 1 174 ? 14.731 30.700 -14.261 1.00 58.00 174 THR A O 1
#

Sequence (174 aa):
ELRFSIFTKTLTKTAFDLTALPPTSTAAKQHFFRVYHQVQAWYGSELDPITWGWRRSAQGLLPVTTTKDPAPSEVLRAIACKCVQGCRGKCSCRKAGLKCSTICLNCRGQACSNAPTEEEEVGISGPINVDDEVEAMEGEKQIEEAEDGSADEHQEAWGPASEDPEAGPSSKCT